Protein AF-A0A355ESR5-F1 (afdb_monomer)

Structure (mmCIF, N/CA/C/O backbone):
data_AF-A0A355ESR5-F1
#
_entry.id   AF-A0A355ESR5-F1
#
loop_
_atom_site.group_PDB
_atom_site.id
_atom_site.type_symbol
_atom_site.label_atom_id
_atom_site.label_alt_id
_atom_site.label_comp_id
_atom_site.label_asym_id
_atom_site.label_entity_id
_atom_site.label_seq_id
_atom_site.pdbx_PDB_ins_code
_atom_site.Cartn_x
_atom_site.Cartn_y
_atom_site.Cartn_z
_atom_site.occupancy
_atom_site.B_iso_or_equiv
_atom_site.auth_seq_id
_atom_site.auth_comp_id
_atom_site.auth_asym_id
_atom_site.auth_atom_id
_atom_site.pdbx_PDB_model_num
ATOM 1 N N . LYS A 1 1 ? -1.503 -0.126 10.342 1.00 38.84 1 LYS A N 1
ATOM 2 C CA . LYS A 1 1 ? -0.577 -1.249 10.629 1.00 38.84 1 LYS A CA 1
ATOM 3 C C . LYS A 1 1 ? -0.295 -1.192 12.127 1.00 38.84 1 LYS A C 1
ATOM 5 O O . LYS A 1 1 ? 0.218 -0.169 12.561 1.00 38.84 1 LYS A O 1
ATOM 10 N N . GLY A 1 2 ? -0.726 -2.177 12.922 1.00 39.56 2 GLY A N 1
ATOM 11 C CA . GLY A 1 2 ? -0.157 -2.330 14.265 1.00 39.56 2 GLY A CA 1
ATOM 12 C C . GLY A 1 2 ? 1.338 -2.565 14.086 1.00 39.56 2 GLY A C 1
ATOM 13 O O . GLY A 1 2 ? 1.735 -3.199 13.106 1.00 39.56 2 GLY A O 1
ATOM 14 N N . GLN A 1 3 ? 2.164 -1.940 14.913 1.00 44.03 3 GLN A N 1
ATOM 15 C CA . GLN A 1 3 ? 3.597 -2.204 14.901 1.00 44.03 3 GLN A CA 1
ATOM 16 C C . GLN A 1 3 ? 3.770 -3.711 15.126 1.00 44.03 3 GLN A C 1
ATOM 18 O O . GLN A 1 3 ? 3.183 -4.240 16.062 1.00 44.03 3 GLN A O 1
ATOM 23 N N . ASN A 1 4 ? 4.527 -4.369 14.244 1.00 41.75 4 ASN A N 1
ATOM 24 C CA . ASN A 1 4 ? 4.792 -5.814 14.205 1.00 41.75 4 ASN A CA 1
ATOM 25 C C . ASN A 1 4 ? 3.654 -6.609 13.535 1.00 41.75 4 ASN A C 1
ATOM 27 O O . ASN A 1 4 ? 2.506 -6.566 13.957 1.00 41.75 4 ASN A O 1
ATOM 31 N N . GLY A 1 5 ? 3.969 -7.309 12.439 1.00 46.53 5 GLY A N 1
ATOM 32 C CA . GLY A 1 5 ? 3.037 -8.125 11.646 1.00 46.53 5 GLY A CA 1
ATOM 33 C C . GLY A 1 5 ? 2.590 -9.406 12.351 1.00 46.53 5 GLY A C 1
ATOM 34 O O . GLY A 1 5 ? 2.690 -10.486 11.781 1.00 46.53 5 GLY A O 1
ATOM 35 N N . GLU A 1 6 ? 2.145 -9.284 13.593 1.00 45.25 6 GLU A N 1
ATOM 36 C CA . GLU A 1 6 ? 1.579 -10.367 14.376 1.00 45.25 6 GLU A CA 1
ATOM 37 C C . GLU A 1 6 ? 0.111 -10.520 13.967 1.00 45.25 6 GLU A C 1
ATOM 39 O O . GLU A 1 6 ? -0.640 -9.540 13.906 1.00 45.25 6 GLU A O 1
ATOM 44 N N . GLU A 1 7 ? -0.283 -11.747 13.619 1.00 55.56 7 GLU A N 1
ATOM 45 C CA . GLU A 1 7 ? -1.681 -12.122 13.419 1.00 55.56 7 GLU A CA 1
ATOM 46 C C . GLU A 1 7 ? -2.517 -11.521 14.552 1.00 55.56 7 GLU A C 1
ATOM 48 O O . GLU A 1 7 ? -2.106 -11.578 15.713 1.00 55.56 7 GLU A O 1
ATOM 53 N N . LEU A 1 8 ? -3.662 -10.911 14.224 1.00 61.72 8 LEU A N 1
ATOM 54 C CA . LEU A 1 8 ? -4.576 -10.307 15.197 1.00 61.72 8 LEU A CA 1
ATOM 55 C C . LEU A 1 8 ? -5.173 -11.412 16.081 1.00 61.72 8 LEU A C 1
ATOM 57 O O . LEU A 1 8 ? -6.315 -11.832 15.915 1.00 61.72 8 LEU A O 1
ATOM 61 N N . LYS A 1 9 ? -4.367 -11.927 17.006 1.00 68.94 9 LYS A N 1
ATOM 62 C CA . LYS A 1 9 ? -4.730 -12.979 17.935 1.00 68.94 9 LYS A CA 1
ATOM 63 C C . LYS A 1 9 ? -5.621 -12.351 18.987 1.00 68.94 9 LYS A C 1
ATOM 65 O O . LYS A 1 9 ? -5.205 -11.462 19.730 1.00 68.94 9 LYS A O 1
ATOM 70 N N . TYR A 1 10 ? -6.864 -12.808 19.026 1.00 77.81 10 TYR A N 1
ATOM 71 C CA . TYR A 1 10 ? -7.829 -12.348 20.007 1.00 77.81 10 TYR A CA 1
ATOM 72 C C . TYR A 1 10 ? -7.308 -12.606 21.425 1.00 77.81 10 TYR A C 1
ATOM 74 O O . TYR A 1 10 ? -7.048 -13.748 21.809 1.00 77.81 10 TYR A O 1
ATOM 82 N N . SER A 1 11 ? -7.154 -11.528 22.193 1.00 81.62 11 SER A N 1
ATOM 83 C CA . SER A 1 11 ? -6.819 -11.584 23.611 1.00 81.62 11 SER A CA 1
ATOM 84 C C . SER A 1 11 ? -8.059 -11.189 24.412 1.00 81.62 11 SER A C 1
ATOM 86 O O . SER A 1 11 ? -8.481 -10.028 24.336 1.00 81.62 11 SER A O 1
ATOM 88 N N . PRO A 1 12 ? -8.695 -12.131 25.131 1.00 85.69 12 PRO A N 1
ATOM 89 C CA . PRO A 1 12 ? -9.874 -11.816 25.915 1.00 85.69 12 PRO A CA 1
ATOM 90 C C . PRO A 1 12 ? -9.530 -10.844 27.052 1.00 85.69 12 PRO A C 1
ATOM 92 O O . PRO A 1 12 ? -8.504 -10.974 27.718 1.00 85.69 12 PRO A O 1
ATOM 95 N N . ARG A 1 13 ? -10.413 -9.869 27.284 1.00 87.94 13 ARG A N 1
ATOM 96 C CA . ARG A 1 13 ? -10.317 -8.916 28.393 1.00 87.94 13 ARG A CA 1
ATOM 97 C C . ARG A 1 13 ? -10.547 -9.613 29.726 1.00 87.94 13 ARG A C 1
ATOM 99 O O . AR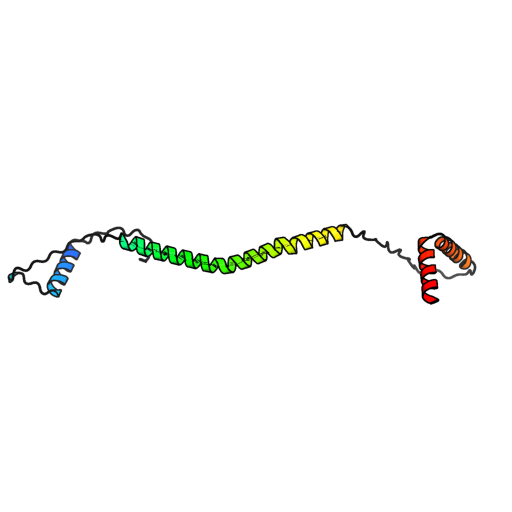G A 1 13 ? -11.337 -10.553 29.819 1.00 87.94 13 ARG A O 1
ATOM 106 N N . SER A 1 14 ? -9.878 -9.123 30.765 1.00 91.25 14 SER A N 1
ATOM 107 C CA . SER A 1 14 ? -10.065 -9.646 32.115 1.00 91.25 14 SER A CA 1
ATOM 108 C C . SER A 1 14 ? -11.437 -9.255 32.678 1.00 91.25 14 SER A C 1
ATOM 110 O O . SER A 1 14 ? -11.995 -8.208 32.348 1.00 91.25 14 SER A O 1
ATOM 112 N N . GLN A 1 15 ? -11.977 -10.071 33.588 1.00 90.31 15 GLN A N 1
ATOM 113 C CA . GLN A 1 15 ? -13.285 -9.806 34.198 1.00 90.31 15 GLN A CA 1
ATOM 114 C C . GLN A 1 15 ? -13.325 -8.474 34.965 1.00 90.31 15 GLN A C 1
ATOM 116 O O . GLN A 1 15 ? -14.357 -7.808 35.001 1.00 90.31 15 GLN A O 1
ATOM 121 N N . LYS A 1 16 ? -12.194 -8.072 35.560 1.00 91.12 16 LYS A N 1
ATOM 122 C CA . LYS A 1 16 ? -12.062 -6.798 36.274 1.00 91.12 16 LYS A CA 1
ATOM 123 C C . LYS A 1 16 ? -12.236 -5.608 35.327 1.00 91.12 16 LYS A C 1
ATOM 125 O O . LYS A 1 16 ? -13.043 -4.730 35.609 1.00 91.12 16 LYS A O 1
ATOM 130 N N . GLU A 1 17 ? -11.550 -5.623 34.183 1.00 90.75 17 GLU A N 1
ATOM 131 C CA . GLU A 1 17 ? -11.679 -4.567 33.171 1.00 90.75 17 GLU A CA 1
ATOM 132 C C . GLU A 1 17 ? -13.112 -4.461 32.638 1.00 90.75 17 GLU A C 1
ATOM 134 O O . GLU A 1 17 ? -13.609 -3.358 32.437 1.00 90.75 17 GLU A O 1
ATOM 139 N N . LEU A 1 18 ? -13.806 -5.588 32.443 1.00 93.44 18 LEU A N 1
ATOM 140 C CA . LEU A 1 18 ? -15.197 -5.576 31.977 1.00 93.44 18 LEU A CA 1
ATOM 141 C C . LEU A 1 18 ? -16.144 -4.909 32.984 1.00 93.44 18 LEU A C 1
ATOM 143 O O . LEU A 1 18 ? -17.054 -4.182 32.581 1.00 93.44 18 LEU A O 1
ATOM 147 N N . THR A 1 19 ? -15.914 -5.107 34.283 1.00 92.69 19 THR A N 1
ATOM 148 C CA . THR A 1 19 ? -16.665 -4.425 35.346 1.00 92.69 19 THR A CA 1
ATOM 149 C C . THR A 1 19 ? -16.389 -2.923 35.350 1.00 92.69 19 THR A C 1
ATOM 151 O O . THR A 1 19 ? -17.328 -2.127 35.422 1.00 92.69 19 THR A O 1
ATOM 154 N N . ASP A 1 20 ? -15.124 -2.526 35.211 1.00 94.00 20 ASP A N 1
ATOM 155 C CA . ASP A 1 20 ? -14.734 -1.115 35.166 1.00 94.00 20 ASP A CA 1
ATOM 156 C C . ASP A 1 20 ? -15.352 -0.409 33.946 1.00 94.00 20 ASP A C 1
ATOM 158 O O . ASP A 1 20 ? -15.936 0.671 34.075 1.00 94.00 20 ASP A O 1
ATOM 162 N N . ILE A 1 21 ? -15.317 -1.060 32.776 1.00 94.31 21 ILE A N 1
ATOM 163 C CA . ILE A 1 21 ? -15.965 -0.587 31.545 1.00 94.31 21 ILE A CA 1
ATOM 164 C C . ILE A 1 21 ? -17.474 -0.446 31.758 1.00 94.31 21 ILE A C 1
ATOM 166 O O . ILE A 1 21 ? -18.026 0.613 31.458 1.00 94.31 21 ILE A O 1
ATOM 170 N N . LYS A 1 22 ? -18.143 -1.461 32.326 1.00 93.62 22 LYS A N 1
ATOM 171 C CA . LYS A 1 22 ? -19.580 -1.391 32.632 1.00 93.62 22 LYS A CA 1
ATOM 172 C C . LYS A 1 22 ? -19.901 -0.178 33.509 1.00 93.62 22 LYS A C 1
ATOM 174 O O . LYS A 1 22 ? -20.849 0.543 33.211 1.00 93.62 22 LYS A O 1
ATOM 179 N N . GLY A 1 23 ? -19.098 0.087 34.541 1.00 92.94 23 GLY A N 1
ATOM 180 C CA . GLY A 1 23 ? -19.294 1.233 35.429 1.00 92.94 23 GLY A CA 1
ATOM 181 C C . GLY A 1 23 ? -19.112 2.587 34.733 1.00 92.94 23 GLY A C 1
ATOM 182 O O . GLY A 1 23 ? -19.893 3.508 34.968 1.00 92.94 23 GLY A O 1
ATOM 183 N N . ILE A 1 24 ? -18.101 2.721 33.867 1.00 94.62 24 ILE A N 1
ATOM 184 C CA . ILE A 1 24 ? -17.870 3.951 33.092 1.00 94.62 24 ILE A CA 1
ATOM 185 C C . ILE A 1 24 ? -19.030 4.197 32.128 1.00 94.62 24 ILE A C 1
ATOM 187 O O . ILE A 1 24 ? -19.561 5.307 32.091 1.00 94.62 24 ILE A O 1
ATOM 191 N N . VAL A 1 25 ? -19.454 3.164 31.395 1.00 93.44 25 VAL A N 1
ATOM 192 C CA . VAL A 1 25 ? -20.566 3.275 30.449 1.00 93.44 25 VAL A CA 1
ATOM 193 C C . VAL A 1 25 ? -21.855 3.615 31.195 1.00 93.44 25 VAL A C 1
ATOM 195 O O . VAL A 1 25 ? -22.492 4.598 30.840 1.00 93.44 25 VAL A O 1
ATOM 198 N N . ALA A 1 26 ? -22.191 2.910 32.282 1.00 93.19 26 ALA A N 1
ATOM 199 C CA . ALA A 1 26 ? -23.398 3.172 33.072 1.00 93.19 26 ALA A CA 1
ATOM 200 C C . ALA A 1 26 ? -23.495 4.630 33.556 1.00 93.19 26 ALA A C 1
ATOM 202 O O . ALA A 1 26 ? -24.562 5.237 33.466 1.00 93.19 26 ALA A O 1
ATOM 203 N N . ARG A 1 27 ? -22.375 5.217 34.005 1.00 92.38 27 ARG A N 1
ATOM 204 C CA . ARG A 1 27 ? -22.312 6.638 34.387 1.00 92.38 27 ARG A CA 1
ATOM 205 C C . ARG A 1 27 ? -22.442 7.579 33.191 1.00 92.38 27 ARG A C 1
ATOM 207 O O . ARG A 1 27 ? -23.099 8.605 33.318 1.00 92.38 27 ARG A O 1
ATOM 214 N N . ALA A 1 28 ? -21.839 7.243 32.050 1.00 93.75 28 ALA A N 1
ATOM 215 C CA . ALA A 1 28 ? -21.885 8.072 30.846 1.00 93.75 28 ALA A CA 1
ATOM 216 C C . ALA A 1 28 ? -23.296 8.161 30.239 1.00 93.75 28 ALA A C 1
ATOM 218 O O . ALA A 1 28 ? -23.687 9.228 29.776 1.00 93.75 28 ALA A O 1
ATOM 219 N N . VAL A 1 29 ? -24.066 7.067 30.268 1.00 91.44 29 VAL A N 1
ATOM 220 C CA . VAL A 1 29 ? -25.472 7.054 29.818 1.00 91.44 29 VAL A CA 1
ATOM 221 C C . VAL A 1 29 ? -26.485 7.408 30.913 1.00 91.44 29 VAL A C 1
ATOM 223 O O . VAL A 1 29 ? -27.650 7.627 30.599 1.00 91.44 29 VAL A O 1
ATOM 226 N N . GLY A 1 30 ? -26.073 7.502 32.182 1.00 90.25 30 GLY A N 1
ATOM 227 C CA . GLY A 1 30 ? -26.967 7.867 33.288 1.00 90.25 30 GLY A CA 1
ATOM 228 C C . GLY A 1 30 ? -28.003 6.788 33.627 1.00 90.25 30 GLY A C 1
ATOM 229 O O . GLY A 1 30 ? -29.173 7.100 33.869 1.00 90.25 30 GLY A O 1
ATOM 230 N N . ILE A 1 31 ? -27.581 5.519 33.619 1.00 91.00 31 ILE A N 1
ATOM 231 C CA . ILE A 1 31 ? -28.429 4.371 33.977 1.00 91.00 31 ILE A CA 1
ATOM 232 C C . ILE A 1 31 ? -28.965 4.528 35.406 1.00 91.00 31 ILE A C 1
ATOM 234 O O . ILE A 1 31 ? -28.215 4.870 36.321 1.00 91.00 31 ILE A O 1
ATOM 238 N N . ASN A 1 32 ? -30.260 4.255 35.591 1.00 87.88 32 ASN A N 1
ATOM 239 C CA . ASN A 1 32 ? -30.915 4.262 36.896 1.00 87.88 32 ASN A CA 1
ATOM 240 C C . ASN A 1 32 ? -31.592 2.905 37.158 1.00 87.88 32 ASN A C 1
ATOM 242 O O . ASN A 1 32 ? -32.586 2.561 36.519 1.00 87.88 32 ASN A O 1
ATOM 246 N N . GLU A 1 33 ? -31.062 2.150 38.123 1.00 84.25 33 GLU A N 1
ATOM 247 C CA . GLU A 1 33 ? -31.559 0.815 38.483 1.00 84.25 33 GLU A CA 1
ATOM 248 C C . GLU A 1 33 ? -32.949 0.852 39.140 1.00 84.25 33 GLU A C 1
ATOM 250 O O . GLU A 1 33 ? -33.743 -0.064 38.936 1.00 84.25 33 GLU A O 1
ATOM 255 N N . GLU A 1 34 ? -33.296 1.929 39.853 1.00 86.62 34 GLU A N 1
ATOM 256 C CA . GLU A 1 34 ? -34.624 2.106 40.466 1.00 86.62 34 GLU A CA 1
ATOM 257 C C . GLU A 1 34 ? -35.715 2.332 39.412 1.00 86.62 34 GLU A C 1
ATOM 259 O O . GLU A 1 34 ? -36.871 1.961 39.610 1.00 86.62 34 GLU A O 1
ATOM 264 N N . ARG A 1 35 ? -35.338 2.893 38.256 1.00 90.56 35 ARG A N 1
ATOM 265 C CA . ARG A 1 35 ? -36.207 3.002 37.074 1.00 90.56 35 ARG A CA 1
ATOM 266 C C . ARG A 1 35 ? -36.343 1.669 36.320 1.00 90.56 35 ARG A C 1
ATOM 268 O O . ARG A 1 35 ? -37.208 1.548 35.456 1.00 90.56 35 ARG A O 1
ATOM 275 N N . GLY A 1 36 ? -35.532 0.668 36.671 1.00 86.56 36 GLY A N 1
ATOM 276 C CA . GLY A 1 36 ? -35.524 -0.657 36.053 1.00 86.56 36 GLY A CA 1
ATOM 277 C C . GLY A 1 36 ? -34.573 -0.799 34.863 1.00 86.56 36 GLY A C 1
ATOM 278 O O . GLY A 1 36 ? -34.655 -1.797 34.142 1.00 86.56 36 GLY A O 1
ATOM 279 N N . ASP A 1 37 ? -33.671 0.161 34.647 1.00 91.31 37 ASP A N 1
ATOM 280 C CA . ASP A 1 37 ? -32.721 0.112 33.537 1.00 91.31 37 ASP A CA 1
ATOM 281 C C . ASP A 1 37 ? -31.642 -0.956 33.781 1.00 91.31 37 ASP A C 1
ATOM 283 O O . ASP A 1 37 ? -31.141 -1.121 34.895 1.00 91.31 37 ASP A O 1
ATOM 287 N N . LYS A 1 38 ? -31.246 -1.675 32.724 1.00 88.06 38 LYS A N 1
ATOM 288 C CA . LYS A 1 38 ? -30.237 -2.743 32.789 1.00 88.06 38 LYS A CA 1
ATOM 289 C C . LYS A 1 38 ? -29.153 -2.540 31.742 1.00 88.06 38 LYS A C 1
ATOM 291 O O . LYS A 1 38 ? -29.438 -2.119 30.624 1.00 88.06 38 LYS A O 1
ATOM 296 N N . ILE A 1 39 ? -27.917 -2.892 32.097 1.00 89.50 39 ILE A N 1
ATOM 297 C CA . ILE A 1 39 ? -26.769 -2.838 31.190 1.00 89.50 39 ILE A CA 1
ATOM 298 C C . ILE A 1 39 ? -25.872 -4.074 31.318 1.00 89.50 39 ILE A C 1
ATOM 300 O O . ILE A 1 39 ? -25.462 -4.492 32.410 1.00 89.50 39 ILE A O 1
ATOM 304 N N . GLU A 1 40 ? -25.515 -4.635 30.168 1.00 89.81 40 GLU A N 1
ATOM 305 C CA . GLU A 1 40 ? -24.611 -5.772 30.037 1.00 89.81 40 GLU A CA 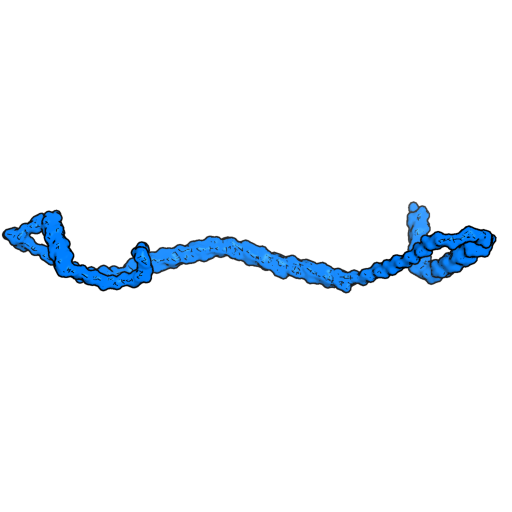1
ATOM 306 C C . GLU A 1 40 ? -23.466 -5.433 29.087 1.00 89.81 40 GLU A C 1
ATOM 308 O O . GLU A 1 40 ? -23.635 -4.702 28.114 1.00 89.81 40 GLU A O 1
ATOM 313 N N . VAL A 1 41 ? -22.277 -5.942 29.407 1.00 90.81 41 VAL A N 1
ATOM 314 C CA . VAL A 1 41 ? -21.065 -5.753 28.609 1.00 90.81 41 VAL A CA 1
ATOM 315 C C . VAL A 1 41 ? -20.501 -7.135 28.336 1.00 90.81 41 VAL A C 1
ATOM 317 O O . VAL A 1 41 ? -20.220 -7.885 29.271 1.00 90.81 41 VAL A O 1
ATOM 320 N N . LEU A 1 42 ? -20.357 -7.459 27.056 1.00 89.50 42 LEU A N 1
ATOM 321 C CA . LEU A 1 42 ? -19.857 -8.738 26.570 1.00 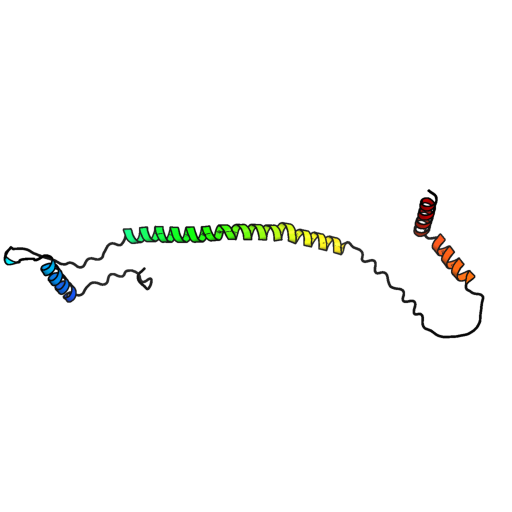89.50 42 LEU A CA 1
ATOM 322 C C . LEU A 1 42 ? -18.575 -8.490 25.781 1.00 89.50 42 LEU A C 1
ATOM 324 O O . LEU A 1 42 ? -18.472 -7.519 25.033 1.00 89.50 42 LEU A O 1
ATOM 328 N N . ASN A 1 43 ? -17.596 -9.372 25.955 1.00 90.44 43 ASN A N 1
ATOM 329 C CA . ASN A 1 43 ? -16.360 -9.326 25.191 1.00 90.44 43 ASN A CA 1
ATOM 330 C C . ASN A 1 43 ? -16.466 -10.289 24.009 1.00 90.44 43 ASN A C 1
ATOM 332 O O . ASN A 1 43 ? -16.399 -11.505 24.195 1.00 90.44 43 ASN A O 1
ATOM 336 N N . VAL A 1 44 ? -16.650 -9.738 22.814 1.00 87.06 44 VAL A N 1
ATOM 337 C CA . VAL A 1 44 ? -16.738 -10.494 21.563 1.00 87.06 44 VAL A CA 1
ATOM 338 C C . VAL A 1 44 ? -15.593 -10.088 20.633 1.00 87.06 44 VAL A C 1
ATOM 340 O O . VAL A 1 44 ? -15.253 -8.903 20.570 1.00 87.06 44 VAL A O 1
ATOM 343 N N . PRO A 1 45 ? -14.963 -11.043 19.927 1.00 81.44 45 PRO A N 1
ATOM 344 C CA . PRO A 1 45 ? -13.992 -10.714 18.895 1.00 81.44 45 PRO A CA 1
ATOM 345 C C . PRO A 1 45 ? -14.680 -9.965 17.749 1.00 81.44 45 PRO A C 1
ATOM 347 O O . PRO A 1 45 ? -15.793 -10.305 17.355 1.00 81.44 45 PRO A O 1
ATOM 350 N N . PHE A 1 46 ? -14.005 -8.957 17.200 1.00 81.38 46 PHE A N 1
ATOM 351 C CA . PHE A 1 46 ? -14.459 -8.295 15.980 1.00 81.38 46 PHE A CA 1
ATOM 352 C C . PHE A 1 46 ? -14.184 -9.193 14.771 1.00 81.38 46 PHE A C 1
ATOM 354 O O . PHE A 1 46 ? -13.058 -9.665 14.600 1.00 81.38 46 PHE A O 1
ATOM 361 N N . GLU A 1 47 ? -15.187 -9.399 13.919 1.00 73.31 47 GLU A N 1
ATOM 362 C CA . GLU A 1 47 ? -14.995 -10.066 12.631 1.00 73.31 47 GLU A CA 1
ATOM 363 C C . GLU A 1 47 ? -14.226 -9.138 11.683 1.00 73.31 47 GLU A C 1
ATOM 365 O O . GLU A 1 47 ? -14.622 -8.002 11.427 1.00 73.31 47 GLU A O 1
ATOM 370 N N . ALA A 1 48 ? -13.078 -9.608 11.194 1.00 65.81 48 ALA A N 1
ATOM 371 C CA . ALA A 1 48 ? -12.162 -8.819 10.371 1.00 65.81 48 ALA A CA 1
ATOM 372 C C . ALA A 1 48 ? -12.319 -9.078 8.861 1.00 65.81 48 ALA A C 1
ATOM 374 O O . ALA A 1 48 ? -11.462 -8.641 8.090 1.00 65.81 48 ALA A O 1
ATOM 375 N N . GLU A 1 49 ? -13.381 -9.770 8.428 1.00 60.66 49 GLU A N 1
ATOM 376 C CA . GLU A 1 49 ? -13.546 -10.209 7.032 1.00 60.66 49 GLU A CA 1
ATOM 377 C C . GLU A 1 49 ? -13.516 -9.041 6.028 1.00 60.66 49 GLU A C 1
ATOM 379 O O . GLU A 1 49 ? -12.901 -9.165 4.974 1.00 60.66 49 GLU A O 1
ATOM 384 N N . GLY A 1 50 ? -14.041 -7.861 6.382 1.00 57.78 50 GLY A N 1
ATOM 385 C CA . GLY A 1 50 ? -13.992 -6.673 5.511 1.00 57.78 50 GLY A CA 1
ATOM 386 C C . GLY A 1 50 ? -12.670 -5.889 5.536 1.00 57.78 50 GLY A C 1
ATOM 387 O O . GLY A 1 50 ? -12.328 -5.204 4.576 1.00 57.78 50 GLY A O 1
ATOM 388 N N . LEU A 1 51 ? -11.884 -5.994 6.614 1.00 58.38 51 LEU A N 1
ATOM 389 C CA . LEU A 1 51 ? -10.621 -5.251 6.760 1.00 58.38 51 LEU A CA 1
ATOM 390 C C . LEU A 1 51 ? -9.443 -5.943 6.067 1.00 58.38 51 LEU A C 1
ATOM 392 O O . LEU A 1 51 ? -8.427 -5.301 5.788 1.00 58.38 51 LEU A O 1
ATOM 396 N N . ALA A 1 52 ? -9.553 -7.251 5.833 1.00 58.22 52 ALA A N 1
ATOM 397 C CA . ALA A 1 52 ? -8.584 -8.012 5.057 1.00 58.22 52 ALA A CA 1
ATOM 398 C C . ALA A 1 52 ? -8.706 -7.703 3.558 1.00 58.22 52 ALA A C 1
ATOM 400 O O . ALA A 1 52 ? -7.684 -7.521 2.897 1.00 58.22 52 ALA A O 1
ATOM 401 N N . ASP A 1 53 ? -9.935 -7.575 3.052 1.00 58.62 53 ASP A N 1
ATOM 402 C CA . ASP A 1 53 ? -10.205 -7.309 1.636 1.00 58.62 53 ASP A CA 1
ATOM 403 C C . ASP A 1 53 ? -9.825 -5.873 1.241 1.00 58.62 53 ASP A C 1
ATOM 405 O O . ASP A 1 53 ? -9.100 -5.661 0.270 1.00 58.62 53 ASP A O 1
ATOM 409 N N . GLU A 1 54 ? -10.166 -4.880 2.071 1.00 59.50 54 GLU A N 1
ATOM 410 C CA . GLU A 1 54 ? -9.779 -3.483 1.827 1.00 59.50 54 GLU A CA 1
ATOM 411 C C . GLU A 1 54 ? -8.253 -3.287 1.883 1.00 59.50 54 GLU A C 1
ATOM 413 O O . GLU A 1 54 ? -7.669 -2.612 1.035 1.00 59.50 54 GLU A O 1
ATOM 418 N N . LYS A 1 55 ? -7.559 -3.952 2.817 1.00 59.88 55 LYS A N 1
ATOM 419 C CA . LYS A 1 55 ? -6.086 -3.954 2.844 1.00 59.88 55 LYS A CA 1
ATOM 420 C C . LYS A 1 55 ? -5.472 -4.706 1.670 1.00 59.88 55 LYS A C 1
ATOM 422 O O . LYS A 1 55 ? -4.427 -4.282 1.187 1.00 59.88 55 LYS A O 1
ATOM 427 N N . GLY A 1 56 ? -6.088 -5.799 1.223 1.00 60.50 56 GLY A N 1
ATOM 428 C CA . GLY A 1 56 ? -5.658 -6.537 0.038 1.00 60.50 56 GLY A CA 1
ATOM 429 C C . GLY A 1 56 ? -5.764 -5.685 -1.225 1.00 60.50 56 GLY A C 1
ATOM 430 O O . GLY A 1 56 ? -4.841 -5.677 -2.038 1.00 60.50 56 GLY A O 1
ATOM 431 N N . LEU A 1 57 ? -6.838 -4.900 -1.346 1.00 60.47 57 LEU A N 1
ATOM 432 C CA . LEU A 1 57 ? -7.036 -3.964 -2.449 1.00 60.47 57 LEU A CA 1
ATOM 433 C C . LEU A 1 57 ? -6.001 -2.829 -2.437 1.00 60.47 57 LEU A C 1
ATOM 435 O O . LEU A 1 57 ? -5.459 -2.484 -3.487 1.00 60.47 57 LEU A O 1
ATOM 439 N N . LEU A 1 58 ? -5.701 -2.278 -1.257 1.00 61.38 58 LEU A N 1
ATOM 440 C CA . LEU A 1 58 ? -4.703 -1.219 -1.090 1.00 61.38 58 LEU A CA 1
ATOM 441 C C . LEU A 1 58 ? -3.269 -1.729 -1.328 1.00 61.38 58 LEU A C 1
ATOM 443 O O . LEU A 1 58 ? -2.517 -1.084 -2.053 1.00 61.38 58 LEU A O 1
ATOM 447 N N . ASP A 1 59 ? -2.904 -2.911 -0.817 1.00 61.34 59 ASP A N 1
ATOM 448 C CA . ASP A 1 59 ? -1.580 -3.518 -1.054 1.00 61.34 59 ASP A CA 1
ATOM 449 C C . ASP A 1 59 ? -1.405 -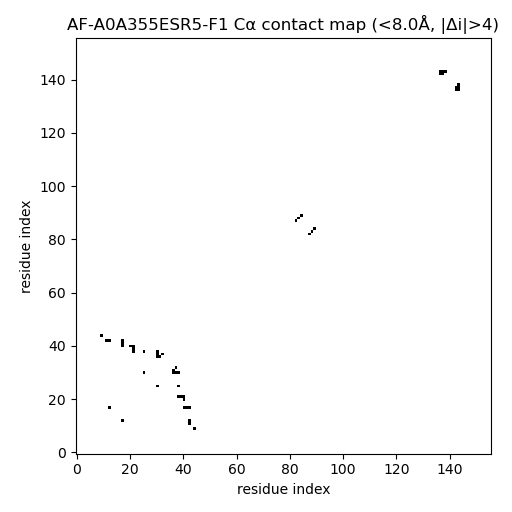3.915 -2.532 1.00 61.34 59 ASP A C 1
ATOM 451 O O . ASP A 1 59 ? -0.332 -3.749 -3.117 1.00 61.34 59 ASP A O 1
ATOM 455 N N . ALA A 1 60 ? -2.475 -4.384 -3.186 1.00 60.84 60 ALA A N 1
ATOM 456 C CA . ALA A 1 60 ? -2.473 -4.661 -4.620 1.00 60.84 60 ALA A CA 1
ATOM 457 C C . ALA A 1 60 ? -2.344 -3.380 -5.461 1.00 60.84 60 ALA A C 1
ATOM 459 O O . ALA A 1 60 ? -1.641 -3.388 -6.477 1.00 60.84 60 ALA A O 1
ATOM 460 N N . ALA A 1 61 ? -2.983 -2.283 -5.044 1.00 60.84 61 ALA A N 1
ATOM 461 C CA . ALA A 1 61 ? -2.856 -0.983 -5.693 1.00 60.84 61 ALA A CA 1
ATOM 462 C C . ALA A 1 61 ? -1.430 -0.420 -5.554 1.00 60.84 61 ALA A C 1
ATOM 464 O O . ALA A 1 61 ? -0.830 -0.057 -6.567 1.00 60.84 61 ALA A O 1
ATOM 465 N N . GLU A 1 62 ? -0.843 -0.459 -4.353 1.00 60.31 62 GLU A N 1
ATOM 466 C CA . GLU A 1 62 ? 0.533 -0.005 -4.103 1.00 60.31 62 GLU A CA 1
ATOM 467 C C . GLU A 1 62 ? 1.570 -0.840 -4.877 1.00 60.31 62 GLU A C 1
ATOM 469 O O . GLU A 1 62 ? 2.477 -0.292 -5.514 1.00 60.31 62 GLU A O 1
ATOM 474 N N . ARG A 1 63 ? 1.423 -2.173 -4.910 1.00 60.78 63 ARG A N 1
ATOM 475 C CA . ARG A 1 63 ? 2.302 -3.050 -5.710 1.00 60.78 63 ARG A CA 1
ATOM 476 C C . ARG A 1 63 ? 2.202 -2.759 -7.202 1.00 60.78 63 ARG A C 1
ATOM 478 O O . ARG A 1 63 ? 3.216 -2.775 -7.904 1.00 60.78 63 ARG A O 1
ATOM 485 N N . LYS A 1 64 ? 0.989 -2.506 -7.698 1.00 60.78 64 LYS A N 1
ATOM 486 C CA . LYS A 1 64 ? 0.755 -2.198 -9.111 1.00 60.78 64 LYS A CA 1
ATOM 487 C C . LYS A 1 64 ? 1.357 -0.845 -9.480 1.00 60.78 64 LYS A C 1
ATOM 489 O O . LYS A 1 64 ? 1.983 -0.747 -10.532 1.00 60.78 64 LYS A O 1
ATOM 494 N N . GLU A 1 65 ? 1.243 0.155 -8.611 1.00 60.31 65 GLU A N 1
ATOM 495 C CA . GLU A 1 65 ? 1.830 1.484 -8.803 1.00 60.31 65 GLU A CA 1
ATOM 496 C C . GLU A 1 65 ? 3.369 1.455 -8.779 1.00 60.31 65 GLU A C 1
ATOM 498 O O . GLU A 1 65 ? 4.025 2.072 -9.628 1.00 60.31 65 GLU A O 1
ATOM 503 N N . MET A 1 66 ? 3.961 0.651 -7.889 1.00 59.75 66 MET A N 1
ATOM 504 C CA . MET A 1 66 ? 5.411 0.451 -7.834 1.00 59.75 66 MET A CA 1
ATOM 505 C C . MET A 1 66 ? 5.952 -0.229 -9.106 1.00 59.75 66 MET A C 1
ATOM 507 O O . MET A 1 66 ? 6.961 0.215 -9.663 1.00 59.75 66 MET A O 1
ATOM 511 N N . ILE A 1 67 ? 5.262 -1.256 -9.619 1.00 63.16 67 ILE A N 1
ATOM 512 C CA . ILE A 1 67 ? 5.632 -1.922 -10.880 1.00 63.16 67 ILE A CA 1
ATOM 513 C C . ILE A 1 67 ? 5.495 -0.977 -12.082 1.00 63.16 67 ILE A C 1
ATOM 515 O O . ILE A 1 67 ? 6.346 -0.988 -12.974 1.00 63.16 67 ILE A O 1
ATOM 519 N N . PHE A 1 68 ? 4.457 -0.136 -12.104 1.00 63.94 68 PHE A N 1
ATOM 520 C CA . PHE A 1 68 ? 4.203 0.797 -13.205 1.00 63.94 68 PHE A CA 1
ATOM 521 C C . PHE A 1 68 ? 5.215 1.951 -13.236 1.00 63.94 68 PHE A C 1
ATOM 523 O O . PHE A 1 68 ? 5.594 2.440 -14.301 1.00 63.94 68 PHE A O 1
ATOM 530 N N . SER A 1 69 ? 5.713 2.366 -12.070 1.00 63.69 69 SER A N 1
ATOM 531 C CA . SER A 1 69 ? 6.790 3.355 -11.988 1.00 63.69 69 SER A CA 1
ATOM 532 C C . SER A 1 69 ? 8.119 2.789 -12.500 1.00 63.69 69 SER A C 1
ATOM 534 O O . SER A 1 69 ? 8.847 3.468 -13.228 1.00 63.69 69 SER A O 1
ATOM 536 N N . PHE A 1 70 ? 8.416 1.519 -12.204 1.00 68.25 70 PHE A N 1
ATOM 537 C CA . PHE A 1 70 ? 9.613 0.846 -12.719 1.00 68.25 70 PHE A CA 1
ATOM 538 C C . PHE A 1 70 ? 9.518 0.487 -14.205 1.00 68.25 70 PHE A C 1
ATOM 540 O O . PHE A 1 70 ? 10.543 0.471 -14.887 1.00 68.25 70 PHE A O 1
ATOM 547 N N . SER A 1 71 ? 8.319 0.244 -14.744 1.00 74.81 71 SER A N 1
ATOM 548 C CA . SER A 1 71 ? 8.153 -0.143 -16.149 1.00 74.81 71 SER A CA 1
ATOM 549 C C . SER A 1 71 ? 8.580 0.961 -17.117 1.00 74.81 71 SER A C 1
ATOM 551 O O . SER A 1 71 ? 9.134 0.657 -18.172 1.00 74.81 71 SER A O 1
ATOM 553 N N . LYS A 1 72 ? 8.396 2.239 -16.756 1.00 75.44 72 LYS A N 1
ATOM 554 C CA . LYS A 1 72 ? 8.823 3.366 -17.598 1.00 75.44 72 LYS A CA 1
ATOM 555 C C . LYS A 1 72 ? 10.344 3.398 -17.766 1.00 75.44 72 LYS A C 1
ATOM 557 O O . LYS A 1 72 ? 10.830 3.474 -18.890 1.00 75.44 72 LYS A O 1
ATOM 562 N N . TYR A 1 73 ? 11.099 3.288 -16.673 1.00 85.88 73 TYR A N 1
ATOM 563 C CA . TYR A 1 73 ? 12.566 3.270 -16.723 1.00 85.88 73 TYR A CA 1
ATOM 564 C C . TYR A 1 73 ? 13.121 1.939 -17.240 1.00 85.88 73 TYR A C 1
ATOM 566 O O . TYR A 1 73 ? 14.085 1.931 -18.006 1.00 85.88 73 TYR A O 1
ATOM 574 N N . GLY A 1 74 ? 12.475 0.822 -16.894 1.00 88.31 74 GLY A N 1
ATOM 575 C CA . GLY A 1 74 ? 12.805 -0.504 -17.407 1.00 88.31 74 GLY A CA 1
ATOM 576 C C . GLY A 1 74 ? 12.690 -0.581 -18.928 1.00 88.31 74 GLY A C 1
ATOM 577 O O . GLY A 1 74 ? 13.574 -1.132 -19.575 1.00 88.31 74 GLY A O 1
ATOM 578 N N . PHE A 1 75 ? 11.668 0.045 -19.517 1.00 89.69 75 PHE A N 1
ATOM 579 C CA . PHE A 1 75 ? 11.499 0.100 -20.969 1.00 89.69 75 PHE A CA 1
ATOM 580 C C . PHE A 1 75 ? 12.650 0.838 -21.668 1.00 89.69 75 PHE A C 1
ATOM 582 O O . PHE A 1 75 ? 13.209 0.324 -22.637 1.00 89.69 75 PHE A O 1
ATOM 589 N N . TYR A 1 76 ? 13.070 1.999 -21.150 1.00 92.19 76 TYR A N 1
ATOM 590 C CA . TYR A 1 76 ? 14.226 2.720 -21.695 1.00 92.19 76 TYR A CA 1
ATOM 591 C C . TYR A 1 76 ? 15.532 1.928 -21.548 1.00 92.19 76 TYR A C 1
ATOM 593 O O . TYR A 1 76 ? 16.329 1.890 -22.486 1.00 92.19 76 TYR A O 1
ATOM 601 N N . ALA A 1 77 ? 15.740 1.252 -20.413 1.00 93.38 77 ALA A N 1
ATOM 602 C CA . ALA A 1 77 ? 16.900 0.386 -20.211 1.00 93.38 77 ALA A CA 1
ATOM 603 C C . ALA A 1 77 ? 16.912 -0.797 -21.196 1.00 93.38 77 ALA A C 1
ATOM 605 O O . ALA A 1 77 ? 17.962 -1.141 -21.737 1.00 93.38 77 ALA A O 1
ATOM 606 N N . LEU A 1 78 ? 15.743 -1.378 -21.479 1.00 94.44 78 LEU A N 1
ATOM 607 C CA . LEU A 1 78 ? 15.585 -2.473 -22.435 1.00 94.44 78 LEU A CA 1
ATOM 608 C C . LEU A 1 78 ? 15.894 -2.008 -23.865 1.00 94.44 78 LEU A C 1
ATOM 610 O O . LEU A 1 78 ? 16.645 -2.678 -24.572 1.00 94.44 78 LEU A O 1
ATOM 614 N N . ILE A 1 79 ? 15.402 -0.831 -24.269 1.00 94.38 79 ILE A N 1
ATOM 615 C CA . ILE A 1 79 ? 15.746 -0.220 -25.564 1.00 94.38 79 ILE A CA 1
ATOM 616 C C . ILE A 1 79 ? 17.255 0.015 -25.671 1.00 94.38 79 ILE A C 1
ATOM 618 O O . ILE A 1 79 ? 17.855 -0.336 -26.687 1.00 94.38 79 ILE A O 1
ATOM 622 N N . LEU A 1 80 ? 17.879 0.581 -24.635 1.00 94.81 80 LEU A N 1
ATOM 623 C CA . LEU A 1 80 ? 19.317 0.849 -24.628 1.00 94.81 80 LEU A CA 1
ATOM 624 C C . LEU A 1 80 ? 20.130 -0.449 -24.731 1.00 94.81 80 LEU A C 1
ATOM 626 O O . LEU A 1 80 ? 21.074 -0.527 -25.517 1.00 94.81 80 LEU A O 1
ATOM 630 N N . ALA A 1 81 ? 19.736 -1.481 -23.983 1.00 95.50 81 ALA A N 1
ATOM 631 C CA . ALA A 1 81 ? 20.349 -2.800 -24.060 1.00 95.50 81 ALA A CA 1
ATOM 632 C C . ALA A 1 81 ? 20.185 -3.404 -25.463 1.00 95.50 81 ALA A C 1
ATOM 634 O O . ALA A 1 81 ? 21.162 -3.873 -26.045 1.00 95.50 81 ALA A O 1
ATOM 635 N N . ALA A 1 82 ? 18.987 -3.337 -26.047 1.00 95.31 82 ALA A N 1
ATOM 636 C CA . ALA A 1 82 ? 18.742 -3.808 -27.405 1.00 95.31 82 ALA A CA 1
ATOM 637 C C . ALA A 1 82 ? 19.630 -3.073 -28.421 1.00 95.31 82 ALA A C 1
ATOM 639 O O . ALA A 1 82 ? 20.311 -3.719 -29.210 1.00 95.31 82 ALA A O 1
ATOM 640 N N . LEU A 1 83 ? 19.722 -1.743 -28.356 1.00 94.69 83 LEU A N 1
ATOM 641 C CA . LEU A 1 83 ? 20.635 -0.951 -29.188 1.00 94.69 83 LEU A CA 1
ATOM 642 C C . LEU A 1 83 ? 22.098 -1.385 -29.018 1.00 94.69 83 LEU A C 1
ATOM 644 O O . LEU A 1 83 ? 22.815 -1.563 -30.003 1.00 94.69 83 LEU A O 1
ATOM 648 N N . PHE A 1 84 ? 22.545 -1.618 -27.786 1.00 93.69 84 PHE A N 1
ATOM 649 C CA . PHE A 1 84 ? 23.899 -2.096 -27.521 1.00 93.69 84 PHE A CA 1
ATOM 650 C C . PHE A 1 84 ? 24.165 -3.471 -28.160 1.00 93.69 84 PHE A C 1
ATOM 652 O O . PHE A 1 84 ? 25.171 -3.663 -28.850 1.00 93.69 84 PHE A O 1
ATOM 659 N N . PHE A 1 85 ? 23.246 -4.425 -28.001 1.00 95.31 85 PHE A N 1
ATOM 660 C CA . PHE A 1 85 ? 23.402 -5.772 -28.553 1.00 95.31 85 PHE A CA 1
ATOM 661 C C . PHE A 1 85 ? 23.217 -5.841 -30.073 1.00 95.31 85 PHE A C 1
ATOM 663 O O . PHE A 1 85 ? 23.915 -6.618 -30.722 1.00 95.31 85 PHE A O 1
ATOM 670 N N . PHE A 1 86 ? 22.315 -5.048 -30.651 1.00 93.75 86 PHE A N 1
ATOM 671 C CA . PHE A 1 86 ? 21.981 -5.102 -32.077 1.00 93.75 86 PHE A CA 1
ATOM 672 C C . PHE A 1 86 ? 22.734 -4.086 -32.939 1.00 93.75 86 PHE A C 1
ATOM 674 O O . PHE A 1 86 ? 22.749 -4.250 -34.154 1.00 93.75 86 PHE A O 1
ATOM 681 N N . VAL A 1 87 ? 23.373 -3.064 -32.363 1.00 91.75 87 VAL A N 1
ATOM 682 C CA . VAL A 1 87 ? 24.135 -2.057 -33.126 1.00 91.75 87 VAL A CA 1
ATOM 683 C C . VAL A 1 87 ? 25.607 -2.063 -32.732 1.00 91.75 87 VAL A C 1
ATOM 685 O O . VAL A 1 87 ? 26.467 -2.301 -33.579 1.00 91.75 87 VAL A O 1
ATOM 688 N N . ILE A 1 88 ? 25.926 -1.887 -31.447 1.00 90.31 88 ILE A N 1
ATOM 689 C CA . ILE A 1 88 ? 27.326 -1.786 -30.996 1.00 90.31 88 ILE A CA 1
ATOM 690 C C . ILE A 1 88 ? 28.062 -3.122 -31.179 1.00 90.31 88 ILE A C 1
ATOM 692 O O . ILE A 1 88 ? 29.156 -3.154 -31.749 1.00 90.31 88 ILE A O 1
ATOM 696 N N . ARG A 1 89 ? 27.454 -4.244 -30.769 1.00 90.94 89 ARG A N 1
ATOM 697 C CA . ARG A 1 89 ? 28.050 -5.582 -30.937 1.00 90.94 89 ARG A CA 1
ATOM 698 C C . ARG A 1 89 ? 28.347 -5.936 -32.409 1.00 90.94 89 ARG A C 1
ATOM 700 O O . ARG A 1 89 ? 29.476 -6.365 -32.664 1.00 90.94 89 ARG A O 1
ATOM 707 N N . PRO A 1 90 ? 27.426 -5.775 -33.387 1.00 85.75 90 PRO A N 1
ATOM 708 C CA . PRO A 1 90 ? 27.751 -6.068 -34.781 1.00 85.75 90 PRO A CA 1
ATOM 709 C C . PRO A 1 90 ? 28.777 -5.106 -35.371 1.00 85.75 90 PRO A C 1
ATOM 711 O O . PRO A 1 90 ? 29.630 -5.573 -36.118 1.00 85.75 90 PRO A O 1
ATOM 714 N N . ILE A 1 91 ? 28.781 -3.816 -35.011 1.00 89.25 91 ILE A N 1
ATOM 715 C CA . ILE A 1 91 ? 29.831 -2.884 -35.460 1.00 89.25 91 ILE A CA 1
ATOM 716 C C . ILE A 1 91 ? 31.210 -3.369 -34.999 1.00 89.25 91 ILE A C 1
ATOM 718 O O . ILE A 1 91 ? 32.137 -3.419 -35.807 1.00 89.25 91 ILE A O 1
ATOM 722 N N . MET A 1 92 ? 31.338 -3.810 -33.743 1.00 88.81 92 MET A N 1
ATOM 723 C CA . MET A 1 92 ? 32.583 -4.399 -33.240 1.00 88.81 92 MET A CA 1
ATOM 724 C C . MET A 1 92 ? 32.971 -5.674 -33.999 1.00 88.81 92 MET A C 1
ATOM 726 O O . MET A 1 92 ? 34.148 -5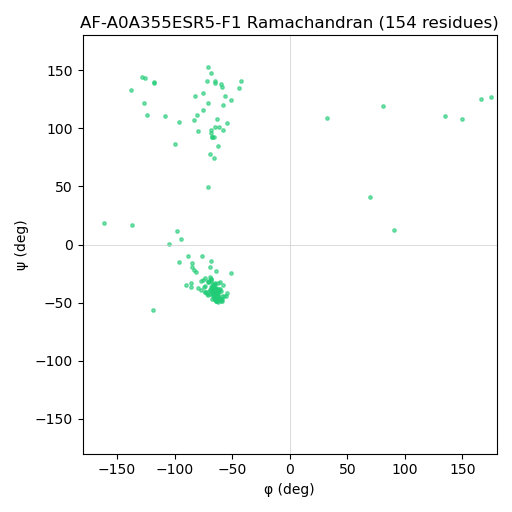.889 -34.284 1.00 88.81 92 MET A O 1
ATOM 730 N N . GLY A 1 93 ? 31.987 -6.506 -34.353 1.00 85.38 93 GLY A N 1
ATOM 731 C CA . GLY A 1 93 ? 32.186 -7.690 -35.191 1.00 85.38 93 GLY A CA 1
ATOM 732 C C . GLY A 1 93 ? 32.697 -7.339 -36.590 1.00 85.38 93 GLY A C 1
ATOM 733 O O . GLY A 1 93 ? 33.712 -7.879 -37.024 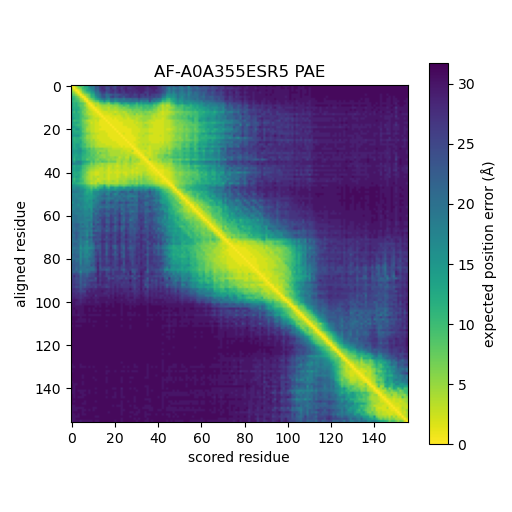1.00 85.38 93 GLY A O 1
ATOM 734 N N . PHE A 1 94 ? 32.059 -6.381 -37.268 1.00 81.44 94 PHE A N 1
ATOM 735 C CA . PHE A 1 94 ? 32.479 -5.899 -38.585 1.00 81.44 94 PHE A CA 1
ATOM 736 C C . PHE A 1 94 ? 33.865 -5.255 -38.552 1.00 81.44 94 PHE A C 1
ATOM 738 O O . PHE A 1 94 ? 34.660 -5.490 -39.462 1.00 81.44 94 PHE A O 1
ATOM 745 N N . LEU A 1 95 ? 34.175 -4.472 -37.515 1.00 80.62 95 LEU A N 1
ATOM 746 C CA . LEU A 1 95 ? 35.472 -3.815 -37.386 1.00 80.62 95 LEU A CA 1
ATOM 747 C C . LEU A 1 95 ? 36.592 -4.838 -37.161 1.00 80.62 95 LEU A C 1
ATOM 749 O O . LEU A 1 95 ? 37.623 -4.752 -37.823 1.00 80.62 95 LEU A O 1
ATOM 753 N N . LYS A 1 96 ? 36.363 -5.859 -36.323 1.00 81.69 96 LYS A N 1
ATOM 754 C CA . LYS A 1 96 ? 37.307 -6.975 -36.140 1.00 81.69 96 LYS A CA 1
ATOM 755 C C . LYS A 1 96 ? 37.480 -7.801 -37.415 1.00 81.69 96 LYS A C 1
ATOM 757 O O . LYS A 1 96 ? 38.602 -8.015 -37.850 1.00 81.69 96 LYS A O 1
ATOM 762 N N . SER A 1 97 ? 36.385 -8.168 -38.084 1.00 74.06 97 SER A N 1
ATOM 763 C CA . SER A 1 97 ? 36.447 -8.921 -39.345 1.00 74.06 97 SER A CA 1
ATOM 764 C C . SER A 1 97 ? 37.111 -8.159 -40.494 1.00 74.06 97 SER A C 1
ATOM 766 O O . SER A 1 97 ? 37.555 -8.793 -41.447 1.00 74.06 97 SER A O 1
ATOM 768 N N . ARG A 1 98 ? 37.153 -6.822 -40.453 1.00 67.81 98 ARG A N 1
ATOM 769 C CA . ARG A 1 98 ? 37.919 -6.002 -41.405 1.00 67.81 98 ARG A CA 1
ATOM 770 C C . ARG A 1 98 ? 39.373 -5.821 -40.972 1.00 67.81 98 ARG A C 1
ATOM 772 O O . ARG A 1 98 ? 40.239 -5.839 -41.839 1.00 67.81 98 ARG A O 1
ATOM 779 N N . ALA A 1 99 ? 39.642 -5.694 -39.672 1.00 67.62 99 ALA A N 1
ATOM 780 C CA . ALA A 1 99 ? 41.000 -5.637 -39.131 1.00 67.62 99 ALA A CA 1
ATOM 781 C C . ALA A 1 99 ? 41.790 -6.924 -39.431 1.00 67.62 99 ALA A C 1
ATOM 783 O O . ALA A 1 99 ? 42.933 -6.837 -39.864 1.00 67.62 99 ALA A O 1
ATOM 784 N N . ASP A 1 100 ? 41.150 -8.095 -39.339 1.00 65.62 100 ASP A N 1
ATOM 785 C CA . ASP A 1 100 ? 41.760 -9.387 -39.701 1.00 65.62 100 ASP A CA 1
ATOM 786 C C . ASP A 1 100 ? 42.014 -9.546 -41.216 1.00 65.62 100 ASP A C 1
ATOM 788 O O . ASP A 1 100 ? 42.728 -10.450 -41.642 1.00 65.62 100 ASP A O 1
ATOM 792 N N . ARG A 1 101 ? 41.424 -8.680 -42.053 1.00 61.59 101 ARG A N 1
ATOM 793 C CA . ARG A 1 101 ? 41.544 -8.710 -43.524 1.00 61.59 101 ARG A CA 1
ATOM 794 C C . ARG A 1 101 ? 42.463 -7.632 -44.085 1.00 61.59 101 ARG A C 1
ATOM 796 O O . ARG A 1 101 ? 42.612 -7.556 -45.303 1.00 61.59 101 ARG A O 1
ATOM 803 N N . ALA A 1 102 ? 43.067 -6.801 -43.241 1.00 62.34 102 ALA A N 1
ATOM 804 C CA . ALA A 1 102 ? 44.141 -5.924 -43.667 1.00 62.34 102 ALA A CA 1
ATOM 805 C C . ALA A 1 102 ? 45.445 -6.739 -43.637 1.00 62.34 102 ALA A C 1
ATOM 807 O O . ALA A 1 102 ? 45.930 -7.035 -42.544 1.00 62.34 102 ALA A O 1
ATOM 808 N N . PRO A 1 103 ? 46.033 -7.137 -44.784 1.00 59.50 103 PRO A N 1
ATOM 809 C CA . PRO A 1 103 ? 47.399 -7.628 -44.762 1.00 59.50 103 PRO A CA 1
ATOM 810 C C . PRO A 1 103 ? 48.258 -6.459 -44.291 1.00 59.50 103 PRO A C 1
ATOM 812 O O . PRO A 1 103 ? 48.413 -5.465 -45.002 1.00 59.50 103 PRO A O 1
ATOM 815 N N . LEU A 1 104 ? 48.765 -6.539 -43.061 1.00 59.66 104 LEU A N 1
ATOM 816 C CA . LEU A 1 104 ? 49.748 -5.578 -42.596 1.00 59.66 104 LEU A CA 1
ATOM 817 C C . LEU A 1 104 ? 50.980 -5.789 -43.465 1.00 59.66 104 LEU A C 1
ATOM 819 O O . LEU A 1 104 ? 51.723 -6.753 -43.283 1.00 59.66 104 LEU A O 1
ATOM 823 N N . TYR A 1 105 ? 51.161 -4.914 -44.451 1.00 59.12 105 TYR A N 1
ATOM 824 C CA . TYR A 1 105 ? 52.396 -4.837 -45.203 1.00 59.12 105 TYR A CA 1
ATOM 825 C C . TYR A 1 105 ? 53.455 -4.370 -44.207 1.00 59.12 105 TYR A C 1
ATOM 827 O O . TYR A 1 105 ? 53.588 -3.180 -43.927 1.00 59.12 105 TYR A O 1
ATOM 835 N N . GLN A 1 106 ? 54.142 -5.325 -43.579 1.00 61.81 106 GLN A N 1
ATOM 836 C CA . GLN A 1 106 ? 55.325 -5.034 -42.789 1.00 61.81 106 GLN A CA 1
ATOM 837 C C . GLN A 1 106 ? 56.390 -4.569 -43.776 1.00 61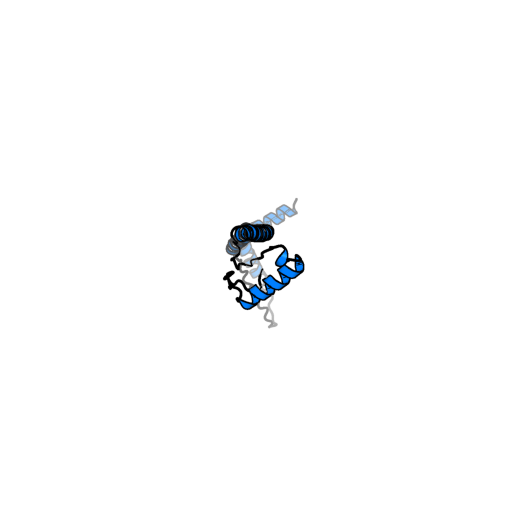.81 106 GLN A C 1
ATOM 839 O O . GLN A 1 106 ? 57.103 -5.373 -44.378 1.00 61.81 106 GLN A O 1
ATOM 844 N N . VAL A 1 107 ? 56.454 -3.255 -43.979 1.00 59.72 107 VAL A N 1
ATOM 845 C CA . VAL A 1 107 ? 57.612 -2.612 -44.584 1.00 59.72 107 VAL A CA 1
ATOM 846 C C . VAL A 1 107 ? 58.765 -2.899 -43.634 1.00 59.72 107 VAL A C 1
ATOM 848 O O . VAL A 1 107 ? 58.857 -2.348 -42.542 1.00 59.72 107 VAL A O 1
ATOM 851 N N . LYS A 1 108 ? 59.590 -3.875 -44.008 1.00 57.91 108 LYS A N 1
ATOM 852 C CA . LYS A 1 108 ? 60.829 -4.185 -43.314 1.00 57.91 108 LYS A CA 1
ATOM 853 C C . LYS A 1 108 ? 61.745 -2.999 -43.572 1.00 57.91 108 LYS A C 1
ATOM 855 O O . LYS A 1 108 ? 62.321 -2.914 -44.654 1.00 57.91 108 LYS A O 1
ATOM 860 N N . ASP A 1 109 ? 61.823 -2.079 -42.617 1.00 59.28 109 ASP A N 1
ATOM 861 C CA . ASP A 1 109 ? 62.752 -0.958 -42.682 1.00 59.28 109 ASP A CA 1
ATOM 862 C C . ASP A 1 109 ? 64.158 -1.523 -42.891 1.00 59.28 109 ASP A C 1
ATOM 864 O O . ASP A 1 109 ? 64.771 -2.124 -42.001 1.00 59.28 109 ASP A O 1
ATOM 868 N N . ILE A 1 110 ? 64.659 -1.394 -44.118 1.00 53.66 110 ILE A N 1
ATOM 869 C CA . ILE A 1 110 ? 66.061 -1.627 -44.420 1.00 53.66 110 ILE A CA 1
ATOM 870 C C . ILE A 1 110 ? 66.796 -0.485 -43.728 1.00 53.66 110 ILE A C 1
ATOM 872 O O . ILE A 1 110 ? 66.894 0.625 -44.244 1.00 53.66 110 ILE A O 1
ATOM 876 N N . TYR A 1 111 ? 67.293 -0.759 -42.523 1.00 45.53 111 TYR A N 1
ATOM 877 C CA . TYR A 1 111 ? 68.299 0.065 -41.876 1.00 45.53 111 TYR A CA 1
ATOM 878 C C . TYR A 1 111 ? 69.521 0.119 -42.802 1.00 45.53 111 TYR A C 1
ATOM 880 O O . TYR A 1 111 ? 70.361 -0.785 -42.800 1.00 45.53 111 TYR A O 1
ATOM 888 N N . VAL A 1 112 ? 69.654 1.194 -43.582 1.00 49.81 112 VAL A N 1
ATOM 889 C CA . VAL A 1 112 ? 70.964 1.611 -44.081 1.00 49.81 112 VAL A CA 1
ATOM 890 C C . VAL A 1 112 ? 71.732 2.075 -42.853 1.00 49.81 112 VAL A C 1
ATOM 892 O O . VAL A 1 112 ? 71.625 3.213 -42.399 1.00 49.81 112 VAL A O 1
ATOM 895 N N . LYS A 1 113 ? 72.480 1.140 -42.270 1.00 47.00 113 LYS A N 1
ATOM 896 C CA . LYS A 1 113 ? 73.527 1.418 -41.297 1.00 47.00 113 LYS A CA 1
ATOM 897 C C . LYS A 1 113 ? 74.589 2.256 -42.008 1.00 47.00 113 LYS A C 1
ATOM 899 O O . LYS A 1 113 ? 75.573 1.725 -42.512 1.00 47.00 113 LYS A O 1
ATOM 904 N N . SER A 1 114 ? 74.370 3.569 -42.054 1.00 47.06 114 SER A N 1
ATOM 905 C CA . SER A 1 114 ? 75.413 4.552 -42.326 1.00 47.06 114 SER A CA 1
ATOM 906 C C . SER A 1 114 ? 76.343 4.574 -41.115 1.00 47.06 114 SER A C 1
ATOM 908 O O . SER A 1 114 ? 76.231 5.411 -40.223 1.00 47.06 114 SER A O 1
ATOM 910 N N . GLY A 1 115 ? 77.209 3.564 -41.040 1.00 34.66 115 GLY A N 1
ATOM 911 C CA . GLY A 1 115 ? 78.366 3.568 -40.165 1.00 34.66 115 GLY A CA 1
ATOM 912 C C . GLY A 1 115 ? 79.462 4.381 -40.834 1.00 34.66 115 GLY A C 1
ATOM 913 O O . GLY A 1 115 ? 80.001 3.964 -41.854 1.00 34.66 115 GLY A O 1
ATOM 914 N N . ASN A 1 116 ? 79.774 5.538 -40.258 1.00 38.59 116 ASN A N 1
ATOM 915 C CA . ASN A 1 116 ? 81.003 6.267 -40.542 1.00 38.59 116 ASN A CA 1
ATOM 916 C C . ASN A 1 116 ? 82.212 5.335 -40.402 1.00 38.59 116 ASN A C 1
ATOM 918 O O . ASN A 1 116 ? 82.412 4.766 -39.331 1.00 38.59 116 ASN A O 1
ATOM 922 N N . ALA A 1 117 ? 83.023 5.241 -41.452 1.00 35.84 117 ALA A N 1
ATOM 923 C CA . ALA A 1 117 ? 84.464 5.495 -41.430 1.00 35.84 117 ALA A CA 1
ATOM 924 C C . ALA A 1 117 ? 85.088 4.953 -42.721 1.00 35.84 117 ALA A C 1
ATOM 926 O O . ALA A 1 117 ? 84.953 3.776 -43.037 1.00 35.84 117 ALA A O 1
ATOM 927 N N . VAL A 1 118 ? 85.803 5.829 -43.420 1.00 33.97 118 VAL A N 1
ATOM 928 C CA . VAL A 1 118 ? 87.193 5.667 -43.874 1.00 33.97 118 VAL A CA 1
ATOM 929 C C . VAL A 1 118 ? 87.366 6.442 -45.178 1.00 33.97 118 VAL A C 1
ATOM 931 O O . VAL A 1 118 ? 86.855 6.103 -46.239 1.00 33.97 118 VAL A O 1
ATOM 934 N N . SER A 1 119 ? 88.088 7.541 -45.012 1.00 42.06 119 SER A N 1
ATOM 935 C CA . SER A 1 119 ? 88.814 8.319 -45.998 1.00 42.06 119 SER A CA 1
ATOM 936 C C . SER A 1 119 ? 89.580 7.437 -46.992 1.00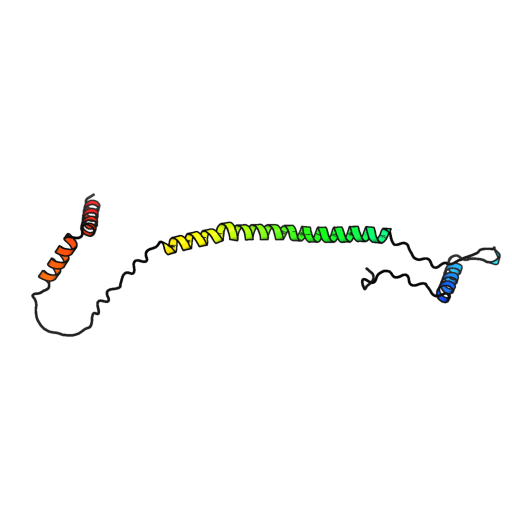 42.06 119 SER A C 1
ATOM 938 O O . SER A 1 119 ? 90.239 6.491 -46.573 1.00 42.06 119 SER A O 1
ATOM 940 N N . GLY A 1 120 ? 89.599 7.822 -48.271 1.00 36.59 120 GLY A N 1
ATOM 941 C CA . GLY A 1 120 ? 90.622 7.374 -49.224 1.00 36.59 120 GLY A CA 1
ATOM 942 C C . GLY A 1 120 ? 90.087 6.933 -50.588 1.00 36.59 120 GLY A C 1
ATOM 943 O O . GLY A 1 120 ? 89.438 5.902 -50.690 1.00 36.59 120 GLY A O 1
ATOM 944 N N . ASP A 1 121 ? 90.393 7.740 -51.608 1.00 41.50 121 ASP A N 1
ATOM 945 C CA . ASP A 1 121 ? 90.600 7.408 -53.029 1.00 41.50 121 ASP A CA 1
ATOM 946 C C . ASP A 1 121 ? 89.823 6.249 -53.685 1.00 41.50 121 ASP A C 1
ATOM 948 O O . ASP A 1 121 ? 90.198 5.087 -53.547 1.00 41.50 121 ASP A O 1
ATOM 952 N N . GLN A 1 122 ? 88.866 6.592 -54.568 1.00 36.88 122 GLN A N 1
ATOM 953 C CA . GLN A 1 122 ? 88.857 6.190 -55.997 1.00 36.88 122 GLN A CA 1
ATOM 954 C C . GLN A 1 122 ? 87.562 6.624 -56.726 1.00 36.88 122 GLN A C 1
ATOM 956 O O . GLN A 1 122 ? 86.466 6.252 -56.302 1.00 36.88 122 GLN A O 1
ATOM 961 N N . PRO A 1 123 ? 87.645 7.343 -57.865 1.00 47.59 123 PRO A N 1
ATOM 962 C CA . PRO A 1 123 ? 86.485 7.730 -58.663 1.00 47.59 123 PRO A CA 1
ATOM 963 C C . PRO A 1 123 ? 86.310 6.791 -59.871 1.00 47.59 123 PRO A C 1
ATOM 965 O O . PRO A 1 123 ? 86.830 7.083 -60.939 1.00 47.59 123 PRO A O 1
ATOM 968 N N . ALA A 1 124 ? 85.614 5.651 -59.741 1.00 52.06 124 ALA A N 1
ATOM 969 C CA . ALA A 1 124 ? 85.309 4.810 -60.923 1.00 52.06 124 ALA A CA 1
ATOM 970 C C . ALA A 1 124 ? 84.161 3.780 -60.778 1.00 52.06 124 ALA A C 1
ATOM 972 O O . ALA A 1 124 ? 84.098 2.835 -61.559 1.00 52.06 124 ALA A O 1
ATOM 973 N N . ALA A 1 125 ? 83.254 3.893 -59.796 1.00 54.03 125 ALA A N 1
ATOM 974 C CA . ALA A 1 125 ? 82.266 2.823 -59.542 1.00 54.03 125 ALA A CA 1
ATOM 975 C C . ALA A 1 125 ? 80.823 3.288 -59.271 1.00 54.03 125 ALA A C 1
ATOM 977 O O . ALA A 1 125 ? 80.015 2.515 -58.757 1.00 54.03 125 ALA A O 1
ATOM 978 N N . ILE A 1 126 ? 80.479 4.532 -59.612 1.00 52.00 126 ILE A N 1
ATOM 979 C CA . ILE A 1 126 ? 79.123 5.069 -59.388 1.00 52.00 126 ILE A CA 1
ATOM 980 C C . ILE A 1 126 ? 78.217 4.812 -60.608 1.00 52.00 126 ILE A C 1
ATOM 982 O O . ILE A 1 126 ? 77.050 4.461 -60.451 1.00 52.00 126 ILE A O 1
ATOM 986 N N . GLU A 1 127 ? 78.764 4.853 -61.825 1.00 53.56 127 GLU A N 1
ATOM 987 C CA . GLU A 1 127 ? 77.978 4.789 -63.066 1.00 53.56 127 GLU A CA 1
ATOM 988 C C . GLU A 1 127 ? 77.386 3.393 -63.355 1.00 53.56 127 GLU A C 1
ATOM 990 O O . GLU A 1 127 ? 76.198 3.261 -63.654 1.00 53.56 127 GLU A O 1
ATOM 995 N N . ASN A 1 128 ? 78.166 2.324 -63.148 1.00 58.16 128 ASN A N 1
ATOM 996 C CA . ASN A 1 128 ? 77.717 0.946 -63.405 1.00 58.16 128 ASN A CA 1
ATOM 997 C C . ASN A 1 128 ? 76.650 0.452 -62.413 1.00 58.16 128 ASN A C 1
ATOM 999 O O . ASN A 1 128 ? 75.771 -0.334 -62.771 1.00 58.16 128 ASN A O 1
ATOM 1003 N N . LYS A 1 129 ? 76.691 0.915 -61.158 1.00 59.16 129 LYS A N 1
ATOM 1004 C CA . LYS A 1 129 ? 75.738 0.480 -60.124 1.00 59.16 129 LYS A CA 1
ATOM 1005 C C . LYS A 1 129 ? 74.377 1.161 -60.286 1.00 59.16 129 LYS A C 1
ATOM 1007 O O . LY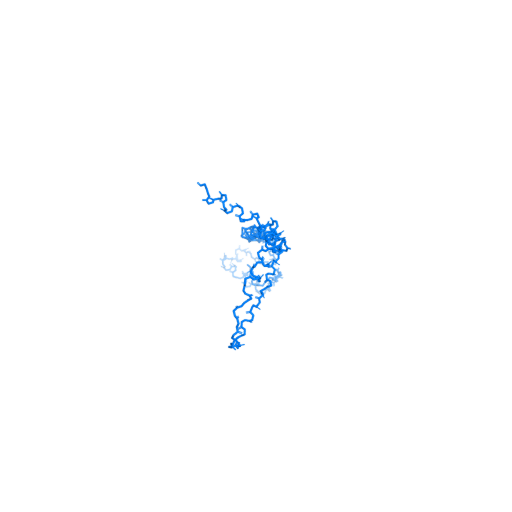S A 1 129 ? 73.348 0.545 -60.019 1.00 59.16 129 LYS A O 1
ATOM 1012 N N . GLN A 1 130 ? 74.379 2.393 -60.794 1.00 60.41 130 GLN A N 1
ATOM 1013 C CA . GLN A 1 130 ? 73.168 3.127 -61.141 1.00 60.41 130 GLN A CA 1
ATOM 1014 C C . GLN A 1 130 ? 72.505 2.541 -62.397 1.00 60.41 130 GLN A C 1
ATOM 1016 O O . GLN A 1 130 ? 71.297 2.329 -62.397 1.00 60.41 130 GLN A O 1
ATOM 1021 N N . GLN A 1 131 ? 73.282 2.159 -63.418 1.00 54.62 131 GLN A N 1
ATOM 1022 C CA . GLN A 1 131 ? 72.752 1.494 -64.619 1.00 54.62 131 GLN A CA 1
ATOM 1023 C C . GLN A 1 131 ? 72.192 0.087 -64.336 1.00 54.62 131 GLN A C 1
ATOM 1025 O O . GLN A 1 131 ? 71.181 -0.297 -64.924 1.00 54.62 131 GLN A O 1
ATOM 1030 N N . ALA A 1 132 ? 72.777 -0.668 -63.398 1.00 61.31 132 ALA A N 1
ATOM 1031 C CA . ALA A 1 132 ? 72.236 -1.963 -62.974 1.00 61.31 132 ALA A CA 1
ATOM 1032 C C . ALA A 1 132 ? 70.887 -1.827 -62.243 1.00 61.31 132 ALA A C 1
ATOM 1034 O O . ALA A 1 132 ? 69.964 -2.590 -62.520 1.00 61.31 132 ALA A O 1
ATOM 1035 N N . ALA A 1 133 ? 70.749 -0.823 -61.371 1.00 62.53 133 ALA A N 1
ATOM 1036 C CA . ALA A 1 133 ? 69.490 -0.530 -60.688 1.00 62.53 133 ALA A CA 1
ATOM 1037 C C . ALA A 1 133 ? 68.404 -0.033 -61.661 1.00 62.53 133 ALA A C 1
ATOM 1039 O O . ALA A 1 133 ? 67.247 -0.420 -61.542 1.00 62.53 133 ALA A O 1
ATOM 1040 N N . LEU A 1 134 ? 68.776 0.762 -62.669 1.00 61.50 134 LEU A N 1
ATOM 1041 C CA . LEU A 1 134 ? 67.854 1.220 -63.714 1.00 61.50 134 LEU A CA 1
ATOM 1042 C C . LEU A 1 134 ? 67.362 0.066 -64.605 1.00 61.50 134 LEU A C 1
ATOM 1044 O O . LEU A 1 134 ? 66.178 0.009 -64.929 1.00 61.50 134 LEU A O 1
ATOM 1048 N N . ASN A 1 135 ? 68.235 -0.883 -64.958 1.00 63.62 135 ASN A N 1
ATOM 1049 C CA . ASN A 1 135 ? 67.858 -2.064 -65.744 1.00 63.62 135 ASN A CA 1
ATOM 1050 C C . ASN A 1 135 ? 66.946 -3.036 -64.978 1.00 63.62 135 ASN A C 1
ATOM 1052 O O . ASN A 1 135 ? 66.110 -3.697 -65.594 1.00 63.62 135 ASN A O 1
ATOM 1056 N N . ASP A 1 136 ? 67.089 -3.119 -63.655 1.00 63.56 136 ASP A N 1
ATOM 1057 C CA . ASP A 1 136 ? 66.217 -3.932 -62.802 1.00 63.56 136 ASP A CA 1
ATOM 1058 C C . ASP A 1 136 ? 64.827 -3.288 -62.653 1.00 63.56 136 ASP A C 1
ATOM 1060 O O . ASP A 1 136 ? 63.800 -3.943 -62.827 1.00 63.56 136 ASP A O 1
ATOM 1064 N N . VAL A 1 137 ? 64.784 -1.960 -62.494 1.00 62.38 137 VAL A N 1
ATOM 1065 C CA . VAL A 1 137 ? 63.538 -1.175 -62.455 1.00 62.38 137 VAL A CA 1
ATOM 1066 C C . VAL A 1 137 ? 62.784 -1.211 -63.795 1.00 62.38 137 VAL A C 1
ATOM 1068 O O . VAL A 1 137 ? 61.557 -1.266 -63.809 1.00 62.38 137 VAL A O 1
ATOM 1071 N N . MET A 1 138 ? 63.494 -1.259 -64.928 1.00 59.19 138 MET A N 1
ATOM 1072 C CA . MET A 1 138 ? 62.896 -1.375 -66.270 1.00 59.19 138 MET A CA 1
ATOM 1073 C C . MET A 1 138 ? 62.241 -2.741 -66.540 1.00 59.19 138 MET A C 1
ATOM 1075 O O . MET A 1 138 ? 61.414 -2.857 -67.445 1.00 59.19 138 MET A O 1
ATOM 1079 N N . ARG A 1 139 ? 62.588 -3.785 -65.774 1.00 59.44 139 ARG A N 1
ATOM 1080 C CA . ARG A 1 139 ? 61.961 -5.116 -65.874 1.00 59.44 139 ARG A CA 1
ATOM 1081 C C . ARG A 1 139 ? 60.685 -5.233 -65.055 1.00 59.44 139 ARG A C 1
ATOM 1083 O O . ARG A 1 139 ? 59.865 -6.113 -65.330 1.00 59.44 139 ARG A O 1
ATOM 1090 N N . ASP A 1 140 ? 60.488 -4.347 -64.086 1.00 62.53 140 ASP A N 1
ATOM 1091 C CA . ASP A 1 140 ? 59.275 -4.330 -63.293 1.00 62.53 140 ASP A CA 1
ATOM 1092 C C . ASP A 1 140 ? 58.137 -3.648 -64.069 1.00 62.53 140 ASP A C 1
ATOM 1094 O O . ASP A 1 140 ? 57.979 -2.424 -64.100 1.00 62.53 140 ASP A O 1
ATOM 1098 N N . LYS A 1 141 ? 57.301 -4.483 -64.698 1.00 59.44 141 LYS A N 1
ATOM 1099 C CA . LYS A 1 141 ? 56.089 -4.094 -65.440 1.00 59.44 141 LYS A CA 1
ATOM 1100 C C . LYS A 1 141 ? 55.163 -3.176 -64.628 1.00 59.44 141 LYS A C 1
ATOM 1102 O O . LYS A 1 141 ? 54.362 -2.449 -65.219 1.00 59.44 141 LYS A O 1
ATOM 1107 N N . THR A 1 142 ? 55.235 -3.220 -63.297 1.00 67.00 142 THR A N 1
ATOM 1108 C CA . THR A 1 142 ? 54.383 -2.419 -62.410 1.00 67.00 142 THR A CA 1
ATOM 1109 C C . THR A 1 142 ? 54.943 -1.020 -62.150 1.00 67.00 142 THR A C 1
ATOM 1111 O O . THR A 1 142 ? 54.163 -0.069 -62.091 1.00 67.00 142 THR A O 1
ATOM 1114 N N . VAL A 1 143 ? 56.271 -0.867 -62.113 1.00 66.12 143 VAL A N 1
ATOM 1115 C CA . VAL A 1 143 ? 56.951 0.428 -61.934 1.00 66.12 143 VAL A CA 1
ATOM 1116 C C . VAL A 1 143 ? 56.993 1.218 -63.245 1.00 66.12 143 VAL A C 1
ATOM 1118 O O . VAL A 1 143 ? 56.749 2.420 -63.256 1.00 66.12 143 VAL A O 1
ATOM 1121 N N . VAL A 1 144 ? 57.179 0.553 -64.389 1.00 63.69 144 VAL A N 1
ATOM 1122 C CA . VAL A 1 144 ? 57.091 1.216 -65.708 1.00 63.69 144 VAL A CA 1
ATOM 1123 C C . VAL A 1 144 ? 55.681 1.783 -65.955 1.00 63.69 144 VAL A C 1
ATOM 1125 O O . VAL A 1 144 ? 55.521 2.851 -66.548 1.00 63.69 144 VAL A O 1
ATOM 1128 N N . GLY A 1 145 ? 54.643 1.113 -65.439 1.00 69.69 145 GLY A N 1
ATOM 1129 C CA . GLY A 1 145 ? 53.251 1.551 -65.564 1.00 69.69 145 GLY A CA 1
ATOM 1130 C C . GLY A 1 145 ? 52.909 2.823 -64.779 1.00 69.69 145 GLY A C 1
ATOM 1131 O O . GLY A 1 145 ? 52.036 3.577 -65.217 1.00 69.69 145 GLY A O 1
ATOM 1132 N N . SER A 1 146 ? 53.580 3.088 -63.652 1.00 76.12 146 SER A N 1
ATOM 1133 C CA . SER A 1 146 ? 53.382 4.332 -62.896 1.00 76.12 146 SER A CA 1
ATOM 1134 C C . SER A 1 146 ? 54.088 5.513 -63.561 1.00 76.12 146 SER A C 1
ATOM 1136 O O . SER A 1 146 ? 53.492 6.581 -63.670 1.00 76.12 146 SER A O 1
ATOM 1138 N N . VAL A 1 147 ? 55.291 5.305 -64.105 1.00 77.06 147 VAL A N 1
ATOM 1139 C CA . VAL A 1 147 ? 56.047 6.358 -64.802 1.00 77.06 147 VAL A CA 1
ATOM 1140 C C . VAL A 1 147 ? 55.346 6.794 -66.094 1.00 77.06 147 VAL A C 1
ATOM 1142 O O . VAL A 1 147 ? 55.207 7.989 -66.335 1.00 77.06 147 VAL A O 1
ATOM 1145 N N . ILE A 1 148 ? 54.813 5.861 -66.895 1.00 76.06 148 ILE A N 1
ATOM 1146 C CA . ILE A 1 148 ? 54.060 6.213 -68.117 1.00 76.06 148 ILE A CA 1
ATOM 1147 C C . ILE A 1 148 ? 52.786 7.004 -67.781 1.00 76.06 148 ILE A C 1
ATOM 1149 O O . ILE A 1 148 ? 52.434 7.942 -68.496 1.00 76.06 148 ILE A O 1
ATOM 1153 N N . LYS A 1 149 ? 52.094 6.654 -66.689 1.00 74.94 149 LYS A N 1
ATOM 1154 C CA . LYS A 1 149 ? 50.907 7.399 -66.247 1.00 74.94 149 LYS A CA 1
ATOM 1155 C C . LYS A 1 149 ? 51.237 8.829 -65.830 1.00 74.94 149 LYS A C 1
ATOM 1157 O O . LYS A 1 149 ? 50.436 9.714 -66.119 1.00 74.94 149 LYS A O 1
ATOM 1162 N N . GLU A 1 150 ? 52.381 9.043 -65.187 1.00 82.12 150 GLU A N 1
ATOM 1163 C CA . GLU A 1 150 ? 52.814 10.381 -64.778 1.00 82.12 150 GLU A CA 1
ATOM 1164 C C . GLU A 1 150 ? 53.096 11.262 -66.005 1.00 82.12 150 GLU A C 1
ATOM 1166 O O . GLU A 1 150 ? 52.557 12.359 -66.111 1.00 82.12 150 GLU A O 1
ATOM 1171 N N . TRP A 1 151 ? 53.803 10.730 -67.008 1.00 76.06 151 TRP A N 1
ATOM 1172 C CA . TRP A 1 151 ? 54.108 11.461 -68.246 1.00 76.06 151 TRP A CA 1
ATOM 1173 C C . TRP A 1 151 ? 52.874 11.780 -69.101 1.00 76.06 151 TRP A C 1
ATOM 1175 O O . TRP A 1 151 ? 52.803 12.839 -69.717 1.00 76.06 151 TRP A O 1
ATOM 1185 N N . VAL A 1 152 ? 51.874 10.895 -69.128 1.00 86.94 152 VAL A N 1
ATOM 1186 C CA . VAL A 1 152 ? 50.608 11.162 -69.838 1.00 86.94 152 VAL A CA 1
ATOM 1187 C C . VAL A 1 152 ? 49.775 12.227 -69.121 1.00 86.94 152 VAL A C 1
ATOM 1189 O O . VAL A 1 152 ? 49.073 13.001 -69.767 1.00 86.94 152 VAL A O 1
ATOM 1192 N N . LYS A 1 153 ? 49.861 12.282 -67.790 1.00 81.00 153 LYS A N 1
ATOM 1193 C CA . LYS A 1 153 ? 49.146 13.263 -66.974 1.00 81.00 153 LYS A CA 1
ATOM 1194 C C . LYS A 1 153 ? 49.777 14.656 -67.041 1.00 81.00 153 LYS A C 1
ATOM 1196 O O . LYS A 1 153 ? 49.055 15.633 -66.916 1.00 81.00 153 LYS A O 1
ATOM 1201 N N . GLU A 1 154 ? 51.091 14.745 -67.227 1.00 74.44 154 GLU A N 1
ATOM 1202 C CA . GLU A 1 154 ? 51.823 16.019 -67.264 1.00 74.44 154 GLU A CA 1
ATOM 1203 C C . GLU A 1 154 ? 51.821 16.679 -68.660 1.00 74.44 154 GLU A C 1
ATOM 1205 O O . GLU A 1 154 ? 52.089 17.871 -68.785 1.00 74.44 154 GLU A O 1
ATOM 1210 N N . GLY A 1 155 ? 51.482 15.924 -69.713 1.00 63.53 155 GLY A N 1
ATOM 1211 C CA . GLY A 1 155 ? 51.414 16.405 -71.099 1.00 63.53 155 GLY A CA 1
ATOM 1212 C C . GLY A 1 155 ? 50.036 16.867 -71.603 1.00 63.53 155 GLY A C 1
ATOM 1213 O O . GLY A 1 155 ? 49.925 17.153 -72.795 1.00 63.53 155 GLY A O 1
ATOM 1214 N N . THR A 1 156 ? 49.000 16.911 -70.753 1.00 46.00 156 THR A N 1
ATOM 1215 C CA . THR A 1 156 ? 47.644 17.410 -71.092 1.00 46.00 156 THR A CA 1
ATOM 1216 C C . THR A 1 156 ? 47.252 18.549 -70.163 1.00 46.00 156 THR A C 1
ATOM 1218 O O . THR A 1 156 ? 46.668 19.535 -70.661 1.00 46.00 156 THR A O 1
#

pLDDT: mean 71.14, std 17.54, range [33.97, 95.5]

Foldseek 3Di:
DPPDPDDPDDDWDDPVVQVVVQVVVCVVVVDDVVVVDDDDDDTDDDDCVPVVVVVVVVVVVVVVVVVVVVVVVVVVVVVVVCCCVVPVVVVVVVVVVVVVVPPPPPPPPPPPPPDDDDDDDDPDPPVVVVVVVVVVLVPPPVNVVVVVVVVVVVVD

Nearest PDB structures (foldseek):
  9fia-assembly1_B3  TM=1.490E-01  e=9.271E+00  Toxoplasma gondii

Solvent-accessible surface area (backbone atoms only — not comparable to full-atom values): 10023 Å² total; per-residue (Å²): 130,73,88,66,96,64,76,90,70,87,73,84,79,55,74,66,59,52,52,53,50,45,54,54,50,40,62,75,74,61,68,42,65,91,82,65,54,83,89,87,80,80,93,72,85,81,85,55,75,69,61,54,52,55,49,49,53,49,52,51,49,54,53,50,53,55,51,58,61,47,47,61,57,48,50,54,52,50,52,51,50,48,48,43,62,71,46,53,48,50,51,54,50,54,52,49,64,49,58,77,65,52,80,77,78,74,76,75,77,78,77,79,78,82,69,88,84,81,88,80,91,83,95,85,69,66,68,66,57,51,52,52,52,50,56,55,48,70,65,35,73,70,58,51,53,53,55,55,51,51,56,61,63,74,74,114

Radius of gyration: 51.67 Å; Cα contacts (8 Å, |Δi|>4): 26; chains: 1; bounding box: 127×30×112 Å

Mean predicted aligned error: 21.73 Å

Secondary structure (DSSP, 8-state):
--SS-------PPPHHHHHHHHHHHHHHHT--TTTT--------PPP-HHHHHHHHHHHHHHHHHHHHHHHHHHHHHHHHHHHIIIIIHHHHHHHHHHHTTS----------------------SSHHHHHHHHHHHTT-HHHHHHHHHHHHHHT-

Sequence (156 aa):
KGQNGEELKYSPRSQKELTDIKGIVARAVGINEERGDKIEVLNVPFEAEGLADEKGLLDAAERKEMIFSFSKYGFYALILAALFFFVIRPIMGFLKSRADRAPLYQVKDIYVKSGNAVSGDQPAAIENKQQAALNDVMRDKTVVGSVIKEWVKEGT